Protein AF-A0A0H3AYH6-F1 (afdb_monomer_lite)

Foldseek 3Di:
DVVVVCPPPDDDDDDPLPDDDAAPAEDEDEAFDDPPDPPDPRAPDPVGCDPVNVVSVVVSVVVCVVRRYHYDYD

Radius of gyration: 14.79 Å; chains: 1; bounding box: 32×27×40 Å

Sequence (74 aa):
MCSKALQNVEIIYPDFSNIAPQPKDFVYIDLSYQPINNTSFTKYTKLGFTEADQVKLYEKCRALHKKGVNLHLR

pLDDT: mean 84.56, std 13.39, range [56.53, 97.06]

Secondary structure (DSSP, 8-state):
-HHHHGGG-------GGG--PPTT-EEEE-PPPPPSSTT----SSTT---HHHHHHHHHHHHHHHHTT-EEEE-

Organism: Rickettsia rickettsii (strain Sheila Smith) (NCBI:txid392021)

Structure (mmCIF, N/CA/C/O backbone):
data_AF-A0A0H3AYH6-F1
#
_entry.id   AF-A0A0H3AYH6-F1
#
loop_
_atom_site.group_PDB
_atom_site.id
_atom_site.type_symbol
_atom_site.label_atom_id
_atom_site.label_alt_id
_atom_site.label_comp_id
_atom_site.label_asym_id
_atom_site.label_entity_id
_atom_site.label_seq_id
_atom_site.pdbx_PDB_ins_code
_atom_site.Cartn_x
_atom_site.Cartn_y
_atom_site.Cartn_z
_atom_site.occupancy
_atom_site.B_iso_or_equiv
_atom_site.auth_seq_id
_atom_site.auth_comp_id
_atom_site.auth_asym_id
_atom_site.auth_atom_id
_atom_site.pdbx_PDB_model_num
ATOM 1 N N . MET A 1 1 ? 11.701 16.061 13.732 1.00 77.62 1 MET A N 1
ATOM 2 C CA . MET A 1 1 ? 10.401 16.248 13.051 1.00 77.62 1 MET A CA 1
ATOM 3 C C . MET A 1 1 ? 9.814 14.938 12.502 1.00 77.62 1 MET A C 1
ATOM 5 O O . MET A 1 1 ? 8.612 14.802 12.614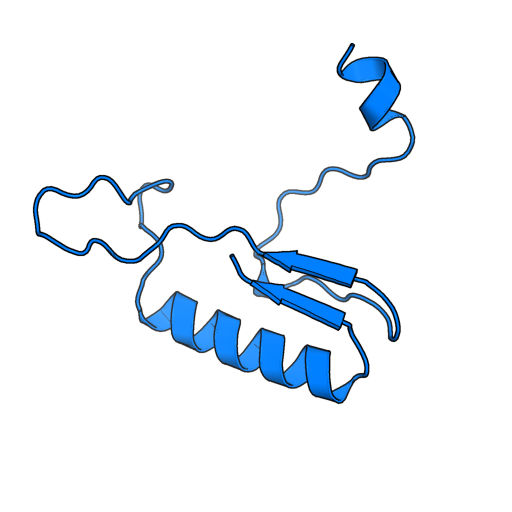 1.00 77.62 1 MET A O 1
ATOM 9 N N . CYS A 1 2 ? 10.583 13.919 12.083 1.00 87.19 2 CYS A N 1
ATOM 10 C CA . CYS A 1 2 ? 10.015 12.576 11.803 1.00 87.19 2 CYS A CA 1
ATOM 11 C C . CYS A 1 2 ?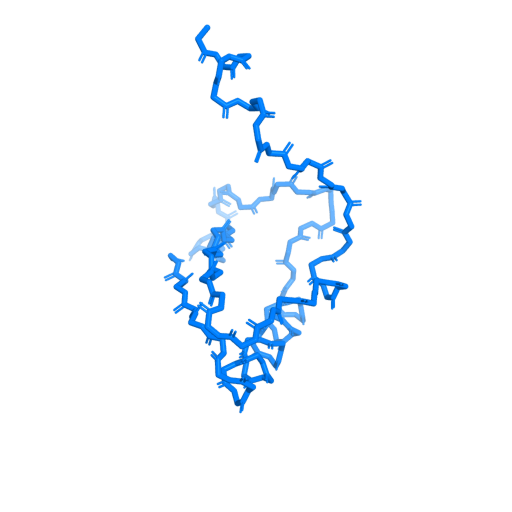 9.730 11.737 13.060 1.00 87.19 2 CYS A C 1
ATOM 13 O O . CYS A 1 2 ? 8.665 11.145 13.177 1.00 87.19 2 CYS A O 1
ATOM 15 N N . SER A 1 3 ? 10.648 11.739 14.035 1.00 91.56 3 SER A N 1
ATOM 16 C CA . SER A 1 3 ? 10.491 10.960 15.277 1.00 91.56 3 SER A CA 1
ATOM 17 C C . SER A 1 3 ? 9.172 11.262 16.006 1.00 91.56 3 SER A C 1
ATOM 19 O O . SER A 1 3 ? 8.510 10.329 16.439 1.00 91.56 3 SER A O 1
ATOM 21 N N . LYS A 1 4 ? 8.724 12.530 16.047 1.00 95.19 4 LYS A N 1
ATOM 22 C CA . LYS A 1 4 ? 7.424 12.908 16.638 1.00 95.19 4 LYS A CA 1
ATOM 23 C C . LYS A 1 4 ? 6.217 12.333 15.879 1.00 95.19 4 LYS A C 1
ATOM 25 O O . LYS A 1 4 ? 5.231 11.992 16.514 1.00 95.19 4 LYS A O 1
ATOM 30 N N . ALA A 1 5 ? 6.288 12.229 14.550 1.00 93.50 5 ALA A N 1
ATOM 31 C CA . ALA A 1 5 ? 5.191 11.722 13.723 1.00 93.50 5 ALA A CA 1
ATOM 32 C C . ALA A 1 5 ? 5.065 10.190 13.784 1.00 93.50 5 ALA A C 1
ATOM 34 O O . ALA A 1 5 ? 3.966 9.657 13.702 1.00 93.50 5 ALA 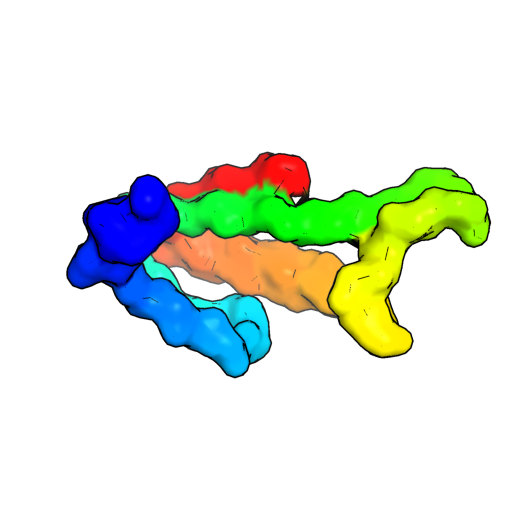A O 1
ATOM 35 N N . LEU A 1 6 ? 6.185 9.487 13.968 1.00 94.50 6 LEU A N 1
ATOM 36 C CA . LEU A 1 6 ? 6.234 8.022 13.982 1.00 94.50 6 LEU A CA 1
ATOM 37 C C . LEU A 1 6 ? 5.912 7.395 15.347 1.00 94.50 6 LEU A C 1
ATOM 39 O O . LEU A 1 6 ? 5.987 6.181 15.477 1.00 94.50 6 LEU A O 1
ATOM 43 N N . GLN A 1 7 ? 5.554 8.188 16.364 1.00 96.69 7 GLN A N 1
ATOM 44 C CA . GLN A 1 7 ? 5.311 7.672 17.722 1.00 96.69 7 GLN A CA 1
ATOM 45 C C . GLN A 1 7 ? 4.180 6.633 17.791 1.00 96.69 7 GLN A C 1
ATOM 47 O O . GLN A 1 7 ? 4.213 5.769 18.656 1.00 96.69 7 GLN A O 1
ATOM 52 N N . ASN A 1 8 ? 3.216 6.698 16.867 1.00 96.00 8 ASN A N 1
ATOM 53 C CA . ASN A 1 8 ? 2.060 5.797 16.796 1.00 96.00 8 ASN A CA 1
ATOM 54 C C . ASN A 1 8 ? 2.009 5.034 15.462 1.00 96.00 8 ASN A C 1
ATOM 56 O O . ASN A 1 8 ? 0.928 4.776 14.936 1.00 96.00 8 ASN A O 1
ATOM 60 N N . VAL A 1 9 ? 3.169 4.750 14.866 1.00 95.38 9 VAL A N 1
ATOM 61 C CA . VAL A 1 9 ? 3.271 4.084 13.562 1.00 95.38 9 VAL A CA 1
ATOM 62 C C . VAL A 1 9 ? 4.013 2.766 13.719 1.00 95.38 9 VAL A C 1
ATOM 64 O O . VAL A 1 9 ? 5.097 2.720 14.295 1.00 95.38 9 VAL A O 1
ATOM 67 N N . GLU A 1 10 ? 3.451 1.708 13.145 1.00 94.50 10 GLU A N 1
ATOM 68 C CA . GLU A 1 10 ? 4.156 0.447 12.951 1.00 94.50 10 GLU A CA 1
ATOM 69 C C . GLU A 1 10 ? 4.791 0.436 11.554 1.00 94.50 10 GLU A C 1
ATOM 71 O O . GLU A 1 10 ? 4.107 0.624 10.547 1.00 94.50 10 GLU A O 1
ATOM 76 N N . ILE A 1 11 ? 6.112 0.248 11.488 1.00 93.38 11 ILE A N 1
ATOM 77 C CA . ILE A 1 11 ? 6.846 0.122 10.225 1.00 93.38 11 ILE A CA 1
ATOM 78 C C . ILE A 1 11 ? 7.203 -1.345 10.040 1.00 93.38 11 ILE A C 1
ATOM 80 O O . ILE A 1 11 ? 7.937 -1.920 10.842 1.00 93.38 11 ILE A O 1
ATOM 84 N N . ILE A 1 12 ? 6.709 -1.931 8.956 1.00 93.50 12 ILE A N 1
ATOM 85 C CA . ILE A 1 12 ? 6.888 -3.345 8.637 1.00 93.50 12 ILE A CA 1
ATOM 86 C C . ILE A 1 12 ? 7.490 -3.504 7.237 1.00 93.50 12 ILE A C 1
ATOM 88 O O . ILE A 1 12 ? 7.323 -2.640 6.378 1.00 93.50 12 ILE A O 1
ATOM 92 N N . TYR A 1 13 ? 8.176 -4.626 7.001 1.00 91.88 13 TYR A N 1
ATOM 93 C CA . TYR A 1 13 ? 8.734 -4.998 5.693 1.00 91.88 13 TYR A CA 1
ATOM 94 C C . TYR A 1 13 ? 8.235 -6.380 5.207 1.00 91.88 13 TYR A C 1
ATOM 96 O O . TYR A 1 13 ? 9.028 -7.313 5.069 1.00 91.88 13 TYR A O 1
ATOM 104 N N . PRO A 1 14 ? 6.917 -6.575 5.002 1.00 87.88 14 PRO A N 1
ATOM 105 C CA . PRO A 1 14 ? 6.378 -7.781 4.387 1.00 87.88 14 PRO A CA 1
ATOM 106 C C . PRO A 1 14 ? 6.170 -7.603 2.876 1.00 87.88 14 PRO A C 1
ATOM 108 O O . PRO A 1 14 ? 6.159 -6.489 2.351 1.00 87.88 14 PRO A O 1
ATOM 111 N N . ASP A 1 15 ? 5.894 -8.711 2.189 1.00 87.50 15 ASP A N 1
ATOM 112 C CA . ASP A 1 15 ? 5.234 -8.649 0.885 1.00 87.50 15 ASP A CA 1
ATOM 113 C C . ASP A 1 15 ? 3.833 -8.024 1.028 1.00 87.50 15 ASP A C 1
ATOM 115 O O . ASP A 1 15 ? 3.105 -8.318 1.986 1.00 87.50 15 ASP A O 1
ATOM 119 N N . PHE A 1 16 ? 3.432 -7.180 0.074 1.00 88.12 16 PHE A N 1
ATOM 120 C CA . PHE A 1 16 ? 2.131 -6.507 0.106 1.00 88.12 16 PHE A CA 1
ATOM 121 C C . PHE A 1 16 ? 0.959 -7.502 0.130 1.00 88.12 16 PHE A C 1
ATOM 123 O O . PHE A 1 16 ? -0.108 -7.185 0.657 1.00 88.12 16 PHE A O 1
ATOM 130 N N . SER A 1 17 ? 1.127 -8.720 -0.396 1.00 88.44 17 SER A N 1
ATOM 131 C CA . SER A 1 17 ? 0.091 -9.753 -0.377 1.00 88.44 17 SER A CA 1
ATOM 132 C C . SER A 1 17 ? -0.295 -10.170 1.039 1.00 88.44 17 SER A C 1
ATOM 134 O O . SER A 1 17 ? -1.413 -10.649 1.254 1.00 88.44 17 SER A O 1
ATOM 136 N N . ASN A 1 18 ? 0.598 -9.963 2.007 1.00 91.06 18 ASN A N 1
ATOM 137 C CA . ASN A 1 18 ? 0.447 -10.435 3.379 1.00 91.06 18 ASN A CA 1
ATOM 138 C C . ASN A 1 18 ? -0.288 -9.442 4.285 1.00 91.06 18 ASN A C 1
ATOM 140 O O . ASN A 1 18 ? -0.588 -9.780 5.427 1.00 91.06 18 ASN A O 1
ATOM 144 N N . ILE A 1 19 ? -0.644 -8.250 3.792 1.00 91.25 19 ILE A N 1
ATOM 145 C CA . ILE A 1 19 ? -1.428 -7.297 4.584 1.00 91.25 19 ILE A CA 1
ATOM 146 C C . ILE A 1 19 ? -2.853 -7.821 4.823 1.00 91.25 19 ILE A C 1
ATOM 148 O O . ILE A 1 19 ? -3.478 -8.423 3.937 1.00 91.25 19 ILE A O 1
ATOM 152 N N . ALA A 1 20 ? -3.385 -7.564 6.016 1.00 92.25 20 ALA A N 1
ATOM 153 C CA . ALA A 1 20 ? -4.718 -7.997 6.435 1.00 92.25 20 ALA A CA 1
ATOM 154 C C . ALA A 1 20 ? -5.493 -6.866 7.146 1.00 92.25 20 ALA A C 1
ATOM 156 O O . ALA A 1 20 ? -5.806 -6.992 8.332 1.00 92.25 20 ALA A O 1
ATOM 157 N N . PRO A 1 21 ? -5.798 -5.760 6.438 1.00 94.31 21 PRO A N 1
ATOM 158 C CA . PRO A 1 21 ? -6.614 -4.681 6.987 1.00 94.31 21 PRO A CA 1
ATOM 159 C C . PRO A 1 21 ? -8.027 -5.174 7.324 1.00 94.31 21 PRO A C 1
ATOM 161 O O . PRO A 1 21 ? -8.556 -6.100 6.694 1.00 94.31 21 PRO A O 1
ATOM 164 N N . GLN A 1 22 ? -8.623 -4.549 8.330 1.00 94.94 22 GLN A N 1
ATOM 165 C CA . GLN A 1 22 ? -9.956 -4.834 8.840 1.00 94.94 22 GLN A CA 1
ATOM 166 C C . GLN A 1 22 ? -11.028 -4.040 8.079 1.00 94.94 22 GLN A C 1
ATOM 168 O O . GLN A 1 22 ? -10.733 -3.014 7.460 1.00 94.94 22 GLN A O 1
ATOM 173 N N . PRO A 1 23 ? -12.298 -4.483 8.103 1.00 95.31 23 PRO A N 1
ATOM 174 C CA . PRO A 1 23 ? -13.395 -3.691 7.557 1.00 95.31 23 PRO A CA 1
ATOM 175 C C . PRO A 1 23 ? -13.398 -2.272 8.145 1.00 95.31 23 PRO A C 1
ATOM 177 O O . PRO A 1 23 ? -13.245 -2.114 9.354 1.00 95.31 23 PRO A O 1
ATOM 180 N N . LYS A 1 24 ? -13.645 -1.263 7.299 1.00 93.69 24 LYS A N 1
ATOM 181 C CA . LYS A 1 24 ? -13.564 0.187 7.584 1.00 93.69 24 LYS A CA 1
ATOM 182 C C . LYS A 1 24 ? -12.158 0.788 7.654 1.00 93.69 24 LYS A C 1
ATOM 184 O O . LYS A 1 24 ? -12.065 2.015 7.702 1.00 93.69 24 LYS A O 1
ATOM 189 N N . ASP A 1 25 ? -11.097 -0.012 7.580 1.00 96.38 25 ASP A N 1
ATOM 190 C CA . ASP A 1 25 ? -9.749 0.533 7.416 1.00 96.38 25 ASP A CA 1
ATOM 191 C C . ASP A 1 25 ? -9.620 1.267 6.078 1.00 96.38 25 ASP A C 1
ATOM 193 O O . ASP A 1 25 ? -10.306 0.957 5.095 1.00 96.38 25 ASP A O 1
ATOM 197 N N . PHE A 1 26 ? -8.711 2.240 6.047 1.00 95.50 26 PHE A N 1
ATOM 198 C CA . PHE A 1 26 ? -8.328 2.958 4.840 1.00 95.50 26 PHE A CA 1
ATOM 199 C C . PHE A 1 26 ? -6.925 2.537 4.414 1.00 95.50 26 PHE A C 1
ATOM 201 O O . PHE A 1 26 ? -5.968 2.678 5.175 1.00 95.50 26 PHE A O 1
ATOM 208 N N . VAL A 1 27 ? -6.804 2.039 3.186 1.00 94.88 27 VAL A N 1
ATOM 209 C CA . VAL A 1 27 ? -5.530 1.616 2.605 1.00 94.88 27 VAL A CA 1
ATOM 210 C C . VAL A 1 27 ? -5.188 2.538 1.445 1.00 94.88 27 VAL A C 1
ATOM 212 O O . VAL A 1 27 ? -5.914 2.606 0.451 1.00 94.88 27 VAL A O 1
ATOM 215 N N . TYR A 1 28 ? -4.057 3.223 1.580 1.00 93.56 28 TYR A N 1
ATOM 216 C CA . TYR A 1 28 ? -3.458 4.039 0.533 1.00 93.56 28 TYR A CA 1
ATOM 217 C C . TYR A 1 28 ? -2.329 3.256 -0.137 1.00 93.56 28 TYR A C 1
ATOM 219 O O . TYR A 1 28 ? -1.417 2.776 0.539 1.00 93.56 28 TYR A O 1
ATOM 227 N N . ILE A 1 29 ? -2.407 3.110 -1.457 1.00 90.69 29 ILE A N 1
ATOM 228 C CA . ILE A 1 29 ? -1.451 2.347 -2.257 1.00 90.69 29 ILE A CA 1
ATOM 229 C C . ILE A 1 29 ? -0.779 3.305 -3.241 1.00 90.69 29 ILE A C 1
ATOM 231 O O . ILE A 1 29 ? -1.432 3.822 -4.146 1.00 90.69 29 ILE A O 1
ATOM 235 N N . ASP A 1 30 ? 0.526 3.510 -3.063 1.00 86.94 30 ASP A N 1
ATOM 236 C CA . ASP A 1 30 ? 1.371 4.357 -3.917 1.00 86.94 30 ASP A CA 1
ATOM 237 C C . ASP A 1 30 ? 2.395 3.474 -4.638 1.00 86.94 30 ASP A C 1
ATOM 239 O O . ASP A 1 30 ? 3.556 3.358 -4.236 1.00 86.94 30 ASP A O 1
ATOM 243 N N . LEU A 1 31 ? 1.922 2.728 -5.640 1.00 77.31 31 LEU A N 1
ATOM 244 C CA . LEU A 1 31 ? 2.807 1.926 -6.476 1.00 77.31 31 LEU A CA 1
ATOM 245 C C . LEU A 1 31 ? 3.465 2.781 -7.559 1.00 77.31 31 LEU A C 1
ATOM 247 O O . LEU A 1 31 ? 2.909 3.749 -8.065 1.00 77.31 31 LEU A O 1
ATOM 251 N N . SER A 1 32 ? 4.638 2.335 -7.992 1.00 68.00 32 SER A N 1
ATOM 252 C CA . SER A 1 32 ? 5.312 2.838 -9.185 1.00 68.00 32 SER A CA 1
ATOM 253 C C . SER A 1 32 ? 4.439 2.611 -10.425 1.00 68.00 32 SER A C 1
ATOM 255 O O . SER A 1 32 ? 4.045 1.473 -10.691 1.00 68.00 32 SER A O 1
ATOM 257 N N . TYR A 1 33 ? 4.178 3.654 -11.219 1.00 63.47 33 TYR A N 1
ATOM 258 C CA . TYR A 1 33 ? 3.533 3.480 -12.524 1.00 63.47 33 TYR A CA 1
ATOM 259 C C . TYR A 1 33 ? 4.365 2.570 -13.439 1.00 63.47 33 TYR A C 1
ATOM 261 O O . TYR A 1 33 ? 5.597 2.536 -13.355 1.00 63.47 33 TYR A O 1
ATOM 269 N N . GLN A 1 34 ? 3.690 1.860 -14.350 1.00 64.00 34 GLN A N 1
ATOM 270 C CA . GLN A 1 34 ? 4.383 1.180 -15.446 1.00 64.00 34 GLN A CA 1
ATOM 271 C C . GLN A 1 34 ? 5.114 2.212 -16.308 1.00 64.00 34 GLN A C 1
ATOM 273 O O . GLN A 1 34 ? 4.596 3.314 -16.520 1.00 64.00 34 GLN A O 1
ATOM 278 N N . PRO A 1 35 ? 6.316 1.883 -16.805 1.00 63.47 35 PRO A N 1
ATOM 279 C CA . PRO A 1 35 ? 7.056 2.781 -17.669 1.00 63.47 35 PRO A CA 1
ATOM 280 C C . PRO A 1 35 ? 6.239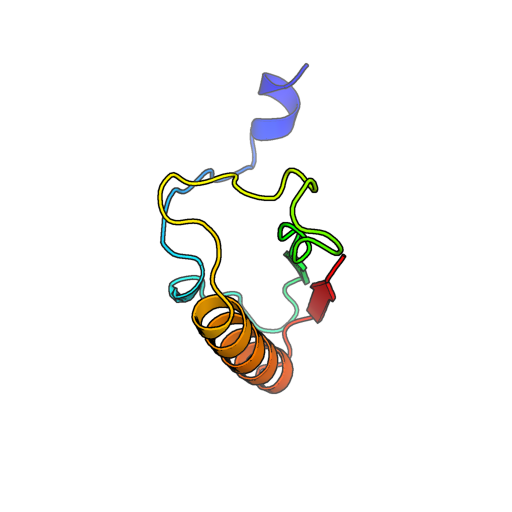 3.026 -18.934 1.00 63.47 35 PRO A C 1
ATOM 282 O O . PRO A 1 35 ? 5.913 2.096 -19.665 1.00 63.47 35 PRO A O 1
ATOM 285 N N . ILE A 1 36 ? 5.918 4.294 -19.186 1.00 64.44 36 ILE A N 1
ATOM 286 C CA . ILE A 1 36 ? 5.191 4.716 -20.388 1.00 64.44 36 ILE A CA 1
ATOM 287 C C . ILE A 1 36 ? 6.100 4.550 -21.626 1.00 64.44 36 ILE A C 1
ATOM 289 O O . ILE A 1 36 ? 5.624 4.366 -22.745 1.00 64.44 36 ILE A O 1
ATOM 293 N N . ASN A 1 37 ? 7.425 4.569 -21.428 1.00 59.53 37 ASN A N 1
ATOM 294 C CA . ASN A 1 37 ? 8.440 4.482 -22.473 1.00 59.53 37 ASN A CA 1
ATOM 295 C C . ASN A 1 37 ? 9.659 3.684 -21.964 1.00 59.53 37 ASN A C 1
ATOM 297 O O . ASN A 1 37 ? 9.931 3.660 -20.764 1.00 59.53 37 ASN A O 1
ATOM 301 N N . ASN A 1 38 ? 10.476 3.130 -22.872 1.00 58.12 38 ASN A N 1
ATOM 302 C CA . ASN A 1 38 ? 11.703 2.381 -22.527 1.00 58.12 38 ASN A CA 1
ATOM 303 C C . ASN A 1 38 ? 12.745 3.176 -21.707 1.00 58.12 38 ASN A C 1
ATOM 305 O O . ASN A 1 38 ? 13.680 2.583 -21.174 1.00 58.12 38 ASN A O 1
ATOM 309 N N . THR A 1 39 ? 12.613 4.503 -21.617 1.00 60.53 39 THR A N 1
ATOM 310 C CA . THR A 1 39 ? 13.506 5.401 -20.866 1.00 60.53 39 THR A CA 1
ATOM 311 C C . THR A 1 39 ? 12.939 5.849 -19.515 1.00 60.53 39 THR A C 1
ATOM 313 O O . THR A 1 39 ? 13.632 6.539 -18.767 1.00 60.53 39 THR A O 1
ATOM 316 N N . SER A 1 40 ? 11.697 5.489 -19.176 1.00 60.97 40 SER A N 1
ATOM 317 C CA . SER A 1 40 ? 11.070 5.895 -17.916 1.00 60.97 40 SER A CA 1
ATOM 318 C C . SER A 1 40 ? 11.677 5.137 -16.729 1.00 60.97 40 SER A C 1
ATOM 320 O O . SER A 1 40 ? 11.746 3.908 -16.723 1.00 60.97 40 SER A O 1
ATOM 322 N N . PHE A 1 41 ? 12.096 5.868 -15.693 1.00 56.53 41 PHE A N 1
ATOM 323 C CA . PHE A 1 41 ? 12.595 5.280 -14.450 1.00 56.53 41 PHE A CA 1
ATOM 324 C C . PHE A 1 41 ? 11.427 4.746 -13.609 1.00 56.53 41 PHE A C 1
ATOM 326 O O . PHE A 1 41 ? 10.659 5.525 -13.055 1.00 56.53 41 PHE A O 1
ATOM 333 N N . THR A 1 42 ? 11.285 3.422 -13.518 1.00 56.72 42 THR A N 1
ATOM 334 C CA . THR A 1 42 ? 10.177 2.771 -12.782 1.00 56.72 42 THR A CA 1
ATOM 335 C C . THR A 1 42 ? 10.619 1.631 -11.867 1.00 56.72 42 THR A C 1
ATOM 337 O O . THR A 1 42 ? 9.797 0.994 -11.209 1.00 56.72 42 THR A O 1
ATOM 340 N N . LYS A 1 43 ? 11.927 1.360 -11.781 1.00 58.03 43 LYS A N 1
ATOM 341 C CA . LYS A 1 43 ? 12.467 0.265 -10.966 1.00 58.03 43 LYS A CA 1
ATOM 342 C C . LYS A 1 43 ? 12.887 0.761 -9.584 1.00 58.03 43 LYS A C 1
ATOM 344 O O . LYS A 1 43 ? 13.976 1.296 -9.416 1.00 58.03 43 LYS A O 1
ATOM 349 N N . TYR A 1 44 ? 12.038 0.508 -8.591 1.00 63.06 44 TYR A N 1
ATOM 350 C CA . TYR A 1 44 ? 12.345 0.711 -7.167 1.00 63.06 44 TYR A CA 1
ATOM 351 C C . TYR A 1 44 ? 12.943 -0.539 -6.501 1.00 63.06 44 TYR A C 1
ATOM 353 O O . TYR A 1 44 ? 13.484 -0.468 -5.401 1.00 63.06 44 TYR A O 1
ATOM 361 N N . THR A 1 45 ? 12.890 -1.689 -7.177 1.00 60.25 45 THR A N 1
ATOM 362 C CA . THR A 1 45 ? 13.476 -2.959 -6.729 1.00 60.25 45 THR A CA 1
ATOM 363 C C . THR A 1 45 ? 14.358 -3.545 -7.835 1.00 60.25 45 THR A C 1
ATOM 365 O O . THR A 1 45 ? 14.133 -3.294 -9.022 1.00 60.25 45 THR A O 1
ATOM 368 N N . LYS A 1 46 ? 15.359 -4.364 -7.468 1.00 57.44 46 LYS A N 1
ATOM 369 C CA . LYS A 1 46 ? 16.231 -5.069 -8.438 1.00 57.44 46 LYS A CA 1
ATOM 370 C C . LYS A 1 46 ? 15.440 -5.907 -9.451 1.00 57.44 46 LYS A C 1
ATOM 372 O O . LYS A 1 46 ? 15.873 -6.044 -10.591 1.00 57.44 46 LYS A O 1
ATOM 377 N N . LEU A 1 47 ? 14.303 -6.456 -9.022 1.00 64.62 47 LEU A N 1
ATOM 378 C CA . LEU A 1 47 ? 13.433 -7.318 -9.825 1.00 64.62 47 LEU A CA 1
ATOM 379 C C . LEU A 1 47 ? 12.306 -6.541 -10.534 1.00 64.62 47 LEU A C 1
ATOM 381 O O . LEU A 1 47 ? 11.681 -7.079 -11.442 1.00 64.62 47 LEU A O 1
ATOM 385 N N . GLY A 1 48 ? 12.099 -5.264 -10.192 1.00 70.25 48 GLY A N 1
ATOM 386 C CA . GLY A 1 48 ? 10.971 -4.460 -10.660 1.00 70.25 48 GLY A CA 1
ATOM 387 C C . GLY A 1 48 ? 9.641 -4.853 -10.007 1.00 70.25 48 GLY A C 1
ATOM 388 O O . GLY A 1 48 ? 9.584 -5.748 -9.166 1.00 70.25 48 GLY A O 1
ATOM 389 N N . PHE A 1 49 ? 8.576 -4.153 -10.395 1.00 78.62 49 PHE A N 1
ATOM 390 C CA . PHE A 1 49 ? 7.191 -4.537 -10.126 1.00 78.62 49 PHE A CA 1
ATOM 391 C C . PHE A 1 49 ? 6.577 -4.956 -11.460 1.00 78.62 49 PHE A C 1
ATOM 393 O O . PHE A 1 49 ? 6.414 -4.133 -12.365 1.00 78.62 49 PHE A O 1
ATOM 400 N N . THR A 1 50 ? 6.354 -6.254 -11.634 1.00 82.19 50 THR A N 1
ATOM 401 C CA . THR A 1 50 ? 5.977 -6.822 -12.932 1.00 82.19 50 THR A CA 1
ATOM 402 C C . THR A 1 50 ? 4.484 -6.659 -13.203 1.00 82.19 50 THR A C 1
ATOM 404 O O . THR A 1 50 ? 3.697 -6.379 -12.300 1.00 82.19 50 THR A O 1
ATOM 407 N N . GLU A 1 51 ? 4.061 -6.889 -14.445 1.00 82.31 51 GLU A N 1
ATOM 408 C CA . GLU A 1 51 ? 2.636 -6.980 -14.787 1.00 82.31 51 GLU A CA 1
ATOM 409 C C . GLU A 1 51 ? 1.921 -8.067 -13.960 1.00 82.31 51 GLU A C 1
ATOM 411 O O . GLU A 1 51 ? 0.811 -7.860 -13.474 1.00 82.31 51 GLU A O 1
ATOM 416 N N . ALA A 1 52 ? 2.590 -9.194 -13.690 1.00 87.00 52 ALA A N 1
ATOM 417 C CA . ALA A 1 52 ? 2.049 -10.236 -12.819 1.00 87.00 52 ALA A CA 1
ATOM 418 C C . ALA A 1 52 ? 1.819 -9.734 -11.380 1.00 87.00 52 ALA A C 1
ATOM 420 O O . ALA A 1 52 ? 0.845 -10.129 -10.736 1.00 87.00 52 ALA A O 1
ATOM 421 N N . ASP A 1 53 ? 2.674 -8.841 -10.877 1.00 87.25 53 ASP A N 1
ATOM 422 C CA . ASP A 1 53 ? 2.496 -8.231 -9.557 1.00 87.25 53 ASP A CA 1
ATOM 423 C C . ASP A 1 53 ? 1.341 -7.221 -9.550 1.00 87.25 53 ASP A C 1
ATOM 425 O O . ASP A 1 53 ? 0.615 -7.128 -8.559 1.00 87.25 53 ASP A O 1
ATOM 429 N N . GLN A 1 54 ? 1.080 -6.544 -10.676 1.00 86.25 54 GLN A N 1
ATOM 430 C CA . GLN A 1 54 ? -0.118 -5.711 -10.838 1.00 86.25 54 GLN A CA 1
ATOM 431 C C . GLN A 1 54 ? -1.402 -6.530 -10.787 1.00 86.25 54 GLN A C 1
ATOM 433 O O . GLN A 1 54 ? -2.340 -6.149 -10.087 1.00 86.25 54 GLN A O 1
ATOM 438 N N . VAL A 1 55 ? -1.436 -7.677 -11.471 1.00 90.62 55 VAL A N 1
ATOM 439 C CA . VAL A 1 55 ? -2.584 -8.594 -11.422 1.00 90.62 55 VAL A CA 1
ATOM 440 C C . VAL A 1 55 ? -2.809 -9.096 -9.992 1.00 90.62 55 VAL A C 1
ATOM 442 O O . VAL A 1 55 ? -3.937 -9.071 -9.498 1.00 90.62 55 VAL A O 1
ATOM 445 N N . LYS A 1 56 ? -1.741 -9.482 -9.278 1.00 92.06 56 LYS A N 1
ATOM 446 C CA . LYS A 1 56 ? -1.832 -9.883 -7.862 1.00 92.06 56 LYS A CA 1
ATOM 447 C C . LYS A 1 56 ? -2.366 -8.761 -6.974 1.00 92.06 56 LYS A C 1
ATOM 449 O O . LYS A 1 56 ? -3.214 -9.022 -6.118 1.00 92.06 56 LYS A O 1
ATOM 454 N N . LEU A 1 57 ? -1.897 -7.526 -7.166 1.00 92.00 57 LEU A N 1
ATOM 455 C CA . LEU A 1 57 ? -2.414 -6.381 -6.421 1.00 92.00 57 LEU A CA 1
ATOM 456 C C . LEU A 1 57 ? -3.897 -6.161 -6.712 1.00 92.00 57 LEU A C 1
ATOM 458 O O . LEU A 1 57 ? -4.670 -5.985 -5.774 1.00 92.00 57 LEU A O 1
ATOM 462 N N . TYR A 1 58 ? -4.305 -6.197 -7.981 1.00 92.31 58 TYR A N 1
ATOM 463 C CA . TYR A 1 58 ? -5.701 -6.019 -8.367 1.00 92.31 58 TYR A CA 1
ATOM 464 C C . TYR A 1 58 ? -6.616 -7.026 -7.658 1.00 92.31 58 TYR A C 1
ATOM 466 O O . TYR A 1 58 ? -7.597 -6.627 -7.025 1.00 92.31 58 TYR A O 1
ATOM 474 N N . GLU A 1 59 ? -6.273 -8.316 -7.688 1.00 95.25 59 GLU A N 1
ATOM 475 C CA . GLU A 1 59 ? -7.067 -9.349 -7.016 1.00 95.25 59 GLU A CA 1
ATOM 476 C C . GLU A 1 59 ? -7.099 -9.150 -5.495 1.00 95.25 59 GLU A C 1
ATOM 478 O O . GLU A 1 59 ? -8.152 -9.295 -4.864 1.00 95.25 59 GLU A O 1
ATOM 483 N N . LYS A 1 60 ? -5.977 -8.730 -4.894 1.00 94.25 60 LYS A N 1
ATOM 484 C CA . LYS A 1 60 ? -5.921 -8.386 -3.468 1.00 94.25 60 LYS A CA 1
ATOM 485 C C . LYS A 1 60 ? -6.847 -7.212 -3.144 1.00 94.25 60 LYS A C 1
ATOM 487 O O . LYS A 1 60 ? -7.674 -7.336 -2.241 1.00 94.25 60 LYS A O 1
ATOM 492 N N . CYS A 1 61 ? -6.765 -6.112 -3.888 1.00 94.25 61 CYS A N 1
ATOM 493 C CA . CYS A 1 61 ? -7.638 -4.946 -3.740 1.00 94.25 61 CYS A CA 1
ATOM 494 C C . CYS A 1 61 ? -9.111 -5.336 -3.883 1.00 94.25 61 CYS A C 1
ATOM 496 O O . CYS A 1 61 ? -9.937 -5.002 -3.037 1.00 94.25 61 CYS A O 1
ATOM 498 N N . ARG A 1 62 ? -9.449 -6.130 -4.899 1.00 95.38 62 ARG A N 1
ATOM 499 C CA . ARG A 1 62 ? -10.813 -6.617 -5.116 1.00 95.38 62 ARG A CA 1
ATOM 500 C C . ARG A 1 62 ? -11.328 -7.434 -3.929 1.00 95.38 62 ARG A C 1
ATOM 502 O O . ARG A 1 62 ? -12.477 -7.259 -3.521 1.00 95.38 62 ARG A O 1
ATOM 509 N N . ALA A 1 63 ? -10.498 -8.305 -3.358 1.00 95.69 63 ALA A N 1
ATOM 510 C CA . ALA A 1 63 ? -10.847 -9.079 -2.171 1.00 95.69 63 ALA A CA 1
ATOM 511 C C . ALA A 1 63 ? -11.028 -8.194 -0.924 1.00 95.69 63 ALA A C 1
ATOM 513 O O . ALA A 1 63 ? -11.955 -8.424 -0.149 1.00 95.69 63 ALA A O 1
ATOM 514 N N . LEU A 1 64 ? -10.185 -7.174 -0.739 1.00 95.38 64 LEU A N 1
ATOM 515 C CA . LEU A 1 64 ? -10.286 -6.223 0.374 1.00 95.38 64 LEU A CA 1
ATOM 516 C C . LEU A 1 64 ? -11.530 -5.332 0.263 1.00 95.38 64 LEU A C 1
ATOM 518 O O . LEU A 1 64 ? -12.265 -5.187 1.237 1.00 95.38 64 LEU A O 1
ATOM 522 N N . HIS A 1 65 ? -11.834 -4.824 -0.931 1.00 95.31 65 HIS A N 1
ATOM 523 C CA . HIS A 1 65 ? -13.041 -4.034 -1.177 1.00 95.31 65 HIS A CA 1
ATOM 524 C C . HIS A 1 65 ? -14.313 -4.831 -0.850 1.00 95.31 65 HIS A C 1
ATOM 526 O O . HIS A 1 65 ? -15.199 -4.340 -0.155 1.00 95.31 65 HIS A O 1
ATOM 532 N N . LYS A 1 66 ? -14.378 -6.112 -1.250 1.00 96.38 66 LYS A N 1
ATOM 533 C CA . LYS A 1 66 ? -15.490 -7.012 -0.884 1.00 96.38 66 LYS A CA 1
ATOM 534 C C . LYS A 1 66 ? -15.633 -7.231 0.628 1.00 96.38 66 LYS A C 1
ATOM 536 O O . LYS A 1 66 ? -16.730 -7.528 1.085 1.00 96.38 66 LYS A O 1
ATOM 541 N N . LYS A 1 67 ? -14.550 -7.093 1.399 1.00 95.75 67 LYS A N 1
ATOM 542 C CA . LYS A 1 67 ? -14.559 -7.171 2.870 1.00 95.75 67 LYS A CA 1
ATOM 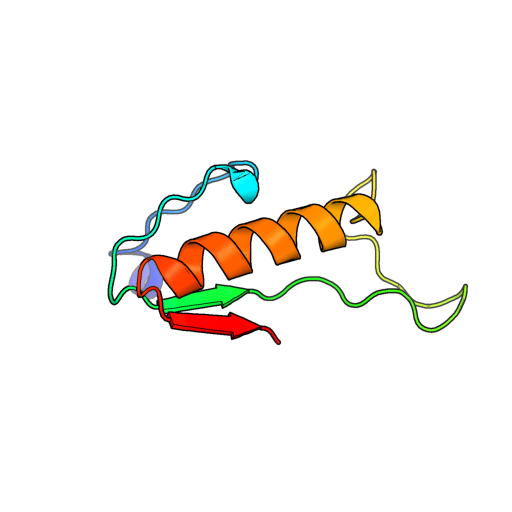543 C C . LYS A 1 67 ? -14.951 -5.849 3.546 1.00 95.75 67 LYS A C 1
ATOM 545 O O . LYS A 1 67 ? -15.008 -5.805 4.769 1.00 95.75 67 LYS A O 1
ATOM 550 N N . GLY A 1 68 ? -15.225 -4.787 2.785 1.00 96.25 68 GLY A N 1
ATOM 551 C CA . GLY A 1 68 ? -15.585 -3.472 3.322 1.00 96.25 68 GLY A CA 1
ATOM 552 C C . GLY A 1 68 ? -14.385 -2.608 3.718 1.00 96.25 68 GLY A C 1
ATOM 553 O O . GLY A 1 68 ? -14.516 -1.749 4.587 1.00 96.25 68 GLY A O 1
ATOM 554 N N . VAL A 1 69 ? -13.215 -2.852 3.126 1.00 97.06 69 VAL A N 1
ATOM 555 C CA . VAL A 1 69 ? -12.027 -1.996 3.271 1.00 97.06 69 VAL A CA 1
ATOM 556 C C . VAL A 1 69 ? -12.090 -0.866 2.242 1.00 97.06 69 VAL A C 1
ATOM 558 O O . VAL A 1 69 ? -12.384 -1.115 1.070 1.00 97.06 69 VAL A O 1
ATOM 561 N N . ASN A 1 70 ? -11.778 0.361 2.659 1.00 94.75 70 ASN A N 1
ATOM 562 C CA . ASN A 1 70 ? -11.701 1.513 1.767 1.00 94.75 70 ASN A CA 1
ATOM 563 C C . ASN A 1 70 ? -10.316 1.574 1.121 1.00 94.75 70 ASN A C 1
ATOM 565 O O . ASN A 1 70 ? -9.300 1.572 1.815 1.00 94.75 70 ASN A O 1
ATOM 569 N N . LEU A 1 71 ? -10.275 1.636 -0.207 1.00 93.94 71 LEU A N 1
ATOM 570 C CA . LEU A 1 71 ? -9.033 1.625 -0.974 1.00 93.94 71 LEU A CA 1
ATOM 571 C C . LEU A 1 71 ? -8.885 2.927 -1.755 1.00 93.94 71 LEU A C 1
ATOM 573 O O . LEU A 1 71 ? -9.828 3.368 -2.412 1.00 93.94 71 LEU A O 1
ATOM 577 N N . HIS A 1 72 ? -7.686 3.496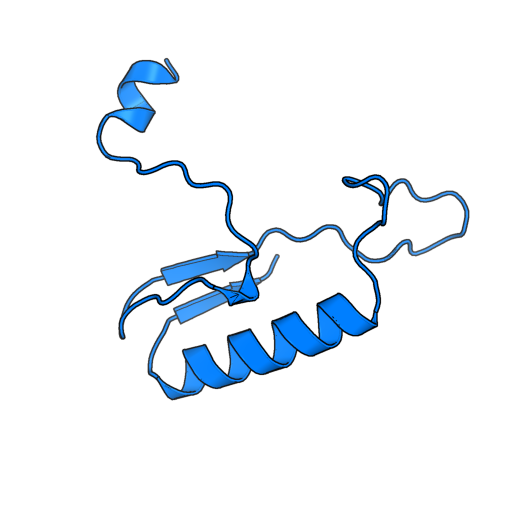 -1.727 1.00 92.19 72 HIS A N 1
ATOM 578 C CA . HIS A 1 72 ? -7.281 4.587 -2.602 1.00 92.19 72 HIS A CA 1
ATOM 579 C C . HIS A 1 72 ? -5.976 4.209 -3.301 1.00 92.19 72 HIS A C 1
ATOM 581 O O . HIS A 1 72 ? -4.988 3.867 -2.650 1.00 92.19 72 HIS A O 1
ATOM 587 N N . LEU A 1 73 ? -5.995 4.265 -4.629 1.00 87.81 73 LEU A N 1
ATOM 588 C CA . LEU A 1 73 ? -4.853 3.989 -5.494 1.00 87.81 73 LEU A CA 1
ATOM 589 C C . LEU A 1 73 ? -4.465 5.298 -6.177 1.00 87.81 73 LEU A C 1
ATOM 591 O O . LEU A 1 73 ? -5.344 5.960 -6.736 1.00 87.81 73 LEU A O 1
ATOM 595 N N . ARG A 1 74 ? -3.185 5.660 -6.096 1.00 77.19 74 ARG A N 1
ATOM 596 C CA . ARG A 1 74 ? -2.628 6.814 -6.804 1.00 77.19 74 ARG A CA 1
ATOM 597 C C . ARG A 1 74 ? -2.155 6.435 -8.202 1.00 77.19 74 ARG A C 1
ATOM 599 O O . ARG A 1 74 ? -1.657 5.304 -8.378 1.00 77.19 74 ARG A O 1
#

InterPro domains:
  IPR012327 D12 class N6 adenine-specific DNA methyltransferase [PF02086] (4-70)
  IPR029063 S-adenosyl-L-methionine-dependent methyltransferase superfamily [G3DSA:3.40.50.150] (1-73)
  IPR029063 S-adenosyl-L-methionine-dependent methyltransferase superfamily [SSF53335] (2-70)